Protein AF-A0AAQ2Q660-F1 (afdb_monomer)

Structure (mmCIF, N/CA/C/O backbone):
data_AF-A0AAQ2Q660-F1
#
_entry.id   AF-A0AAQ2Q660-F1
#
loop_
_atom_site.group_PDB
_atom_site.id
_atom_site.type_symbol
_atom_site.label_atom_id
_atom_site.label_alt_id
_atom_site.label_comp_id
_atom_site.label_asym_id
_atom_site.label_entity_id
_atom_site.label_seq_id
_atom_site.pdbx_PDB_ins_code
_atom_site.Cartn_x
_atom_site.Cartn_y
_atom_site.Cartn_z
_atom_site.occupancy
_atom_site.B_iso_or_equiv
_atom_site.auth_seq_id
_atom_site.auth_comp_id
_atom_site.auth_asym_id
_atom_site.auth_atom_id
_atom_site.pdbx_PDB_model_num
ATOM 1 N N . MET A 1 1 ? 0.325 -3.397 -19.266 1.00 51.47 1 MET A N 1
ATOM 2 C CA . MET A 1 1 ? 0.141 -1.961 -19.591 1.00 51.47 1 MET A CA 1
ATOM 3 C C . MET A 1 1 ? 1.542 -1.499 -19.970 1.00 51.47 1 MET A C 1
ATOM 5 O O . MET A 1 1 ? 2.409 -1.773 -19.169 1.00 51.47 1 MET A O 1
ATOM 9 N N . SER A 1 2 ? 1.829 -0.999 -21.180 1.00 55.62 2 SER A N 1
ATOM 10 C CA . SER A 1 2 ? 3.236 -0.691 -21.541 1.00 55.62 2 SER A CA 1
ATOM 11 C C . SER A 1 2 ? 3.691 0.578 -20.806 1.00 55.62 2 SER A C 1
ATOM 13 O O . SER A 1 2 ? 2.972 1.584 -20.834 1.00 55.62 2 SER A O 1
ATOM 15 N N . TYR A 1 3 ? 4.845 0.521 -20.131 1.00 63.44 3 TYR A N 1
ATOM 16 C CA . TYR A 1 3 ? 5.424 1.640 -19.376 1.00 63.44 3 TYR A CA 1
ATOM 17 C C . TYR A 1 3 ? 6.514 2.381 -20.167 1.00 63.44 3 TYR A C 1
ATOM 19 O O . TYR A 1 3 ? 7.286 3.142 -19.580 1.00 63.44 3 TYR A O 1
ATOM 27 N N . ASP A 1 4 ? 6.520 2.242 -21.503 1.00 58.75 4 ASP A N 1
ATOM 28 C CA . ASP A 1 4 ? 7.531 2.729 -22.469 1.00 58.75 4 ASP A CA 1
ATOM 29 C C . ASP A 1 4 ? 7.839 4.247 -22.420 1.00 58.75 4 ASP A C 1
ATOM 31 O O . ASP A 1 4 ? 8.671 4.760 -23.175 1.00 58.75 4 ASP A O 1
ATOM 35 N N . HIS A 1 5 ? 7.170 5.011 -21.555 1.00 65.19 5 HIS A N 1
ATOM 36 C CA . HIS A 1 5 ? 7.320 6.462 -21.423 1.00 65.19 5 HIS A CA 1
ATOM 37 C C . HIS A 1 5 ? 7.664 6.946 -20.013 1.00 65.19 5 HIS A C 1
ATOM 39 O O . HIS A 1 5 ? 7.885 8.143 -19.830 1.00 65.19 5 HIS A O 1
ATOM 45 N N . MET A 1 6 ? 7.717 6.066 -19.013 1.00 75.19 6 MET A N 1
ATOM 46 C CA . MET A 1 6 ? 8.043 6.483 -17.652 1.00 75.19 6 MET A CA 1
ATOM 47 C C . MET A 1 6 ? 9.552 6.579 -17.459 1.00 75.19 6 MET A C 1
ATOM 49 O O . MET A 1 6 ? 10.295 5.655 -17.775 1.00 75.19 6 MET A O 1
ATOM 53 N N . SER A 1 7 ? 10.028 7.695 -16.911 1.00 81.25 7 SER A N 1
ATOM 54 C CA . SER A 1 7 ? 11.428 7.835 -16.512 1.00 81.25 7 SER A CA 1
ATOM 55 C C . SER A 1 7 ? 11.690 7.161 -15.160 1.00 81.25 7 SER A C 1
ATOM 57 O O . SER A 1 7 ? 10.776 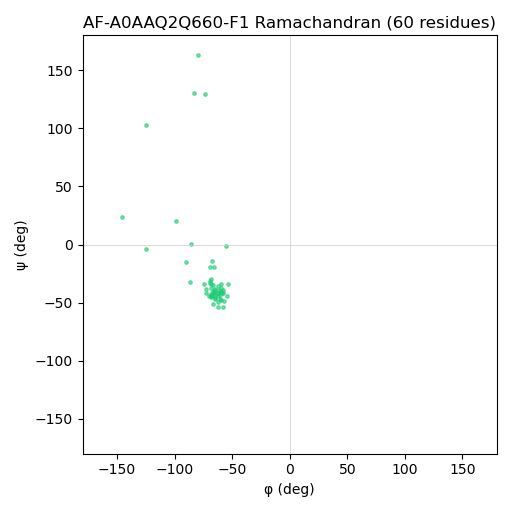6.923 -14.369 1.00 81.25 7 SER A O 1
ATOM 59 N N . LYS A 1 8 ? 12.967 6.904 -14.832 1.00 79.75 8 LYS A N 1
ATOM 60 C CA . LYS A 1 8 ? 13.370 6.391 -13.503 1.00 79.75 8 LYS A CA 1
ATOM 61 C C . LYS A 1 8 ? 12.850 7.265 -12.358 1.00 79.75 8 LYS A C 1
ATOM 63 O O . LYS A 1 8 ? 12.539 6.761 -11.283 1.00 79.75 8 LYS A O 1
ATOM 68 N N . HIS A 1 9 ? 12.772 8.575 -12.591 1.00 83.12 9 HIS A N 1
ATOM 69 C CA . HIS A 1 9 ? 12.237 9.531 -11.629 1.00 83.12 9 HIS A CA 1
ATOM 70 C C . HIS A 1 9 ? 10.725 9.353 -11.425 1.00 83.12 9 HIS A C 1
ATOM 72 O O . HIS A 1 9 ? 10.251 9.455 -10.293 1.00 83.12 9 HIS A O 1
ATOM 78 N N . ASP A 1 10 ? 9.978 9.047 -12.486 1.00 83.38 10 ASP A N 1
ATOM 79 C CA . ASP A 1 10 ? 8.530 8.824 -12.409 1.00 83.38 10 ASP A CA 1
ATOM 80 C C . ASP A 1 10 ? 8.218 7.544 -11.632 1.00 83.38 10 ASP A C 1
ATOM 82 O O . ASP A 1 10 ? 7.408 7.577 -10.707 1.00 83.38 10 ASP A O 1
ATOM 86 N N . ILE A 1 11 ? 8.945 6.452 -11.905 1.00 84.25 11 ILE A N 1
ATOM 87 C CA . ILE A 1 11 ? 8.827 5.201 -11.134 1.00 84.25 11 ILE A CA 1
ATOM 88 C C . ILE A 1 11 ? 9.156 5.440 -9.659 1.00 84.25 11 ILE A C 1
ATOM 90 O O . ILE A 1 11 ? 8.399 5.035 -8.780 1.00 84.25 11 ILE A O 1
ATOM 94 N N . ALA A 1 12 ? 10.266 6.125 -9.366 1.00 84.12 12 ALA A N 1
ATOM 95 C CA . ALA A 1 12 ? 10.657 6.416 -7.988 1.00 84.12 12 ALA A CA 1
ATOM 96 C C . ALA A 1 12 ? 9.621 7.289 -7.257 1.00 84.12 12 ALA A C 1
ATOM 98 O O . ALA A 1 12 ? 9.389 7.104 -6.060 1.00 84.12 12 ALA A O 1
ATOM 99 N N . SER A 1 13 ? 8.990 8.227 -7.967 1.00 87.00 13 SER A N 1
ATOM 100 C CA . SER A 1 13 ? 7.935 9.080 -7.411 1.00 87.00 13 SER A CA 1
ATOM 101 C C . SER A 1 13 ? 6.679 8.270 -7.091 1.00 87.00 13 SER A C 1
ATOM 103 O O . SER A 1 13 ? 6.158 8.384 -5.982 1.00 87.00 13 SER A O 1
ATOM 105 N N . LEU A 1 14 ? 6.259 7.386 -8.000 1.00 87.31 14 LEU A N 1
ATOM 106 C CA . LEU A 1 14 ? 5.137 6.467 -7.791 1.00 87.31 14 LEU A CA 1
ATOM 107 C C . LEU A 1 14 ? 5.391 5.490 -6.641 1.00 87.31 14 LEU A C 1
ATOM 109 O O . LEU A 1 14 ? 4.530 5.327 -5.780 1.00 87.31 14 LEU A O 1
ATOM 113 N N . ALA A 1 15 ? 6.583 4.896 -6.562 1.00 86.62 15 ALA A N 1
ATOM 114 C CA . ALA A 1 15 ? 6.953 4.009 -5.458 1.00 86.62 15 ALA A CA 1
ATOM 115 C C . ALA A 1 15 ? 6.896 4.735 -4.107 1.00 86.62 15 ALA A C 1
ATOM 117 O O . ALA A 1 15 ? 6.409 4.199 -3.110 1.00 86.62 15 ALA A O 1
ATOM 118 N N . ARG A 1 16 ? 7.349 5.992 -4.066 1.00 88.19 16 ARG A N 1
ATOM 119 C CA . ARG A 1 16 ? 7.301 6.811 -2.853 1.00 88.19 16 ARG A CA 1
ATOM 120 C C . ARG A 1 16 ? 5.875 7.160 -2.442 1.00 88.19 16 ARG A C 1
ATOM 122 O O . ARG A 1 16 ? 5.564 7.101 -1.252 1.00 88.19 16 ARG A O 1
ATOM 129 N N . GLU A 1 17 ? 5.032 7.538 -3.395 1.00 90.00 17 GLU A N 1
ATOM 130 C CA . GLU A 1 17 ? 3.620 7.830 -3.143 1.00 90.00 17 GLU A CA 1
ATOM 131 C C . GLU A 1 17 ? 2.882 6.588 -2.633 1.00 90.00 17 GLU A C 1
ATOM 133 O O . GLU A 1 17 ? 2.147 6.660 -1.648 1.00 90.00 17 GLU A O 1
ATOM 138 N N . ASN A 1 18 ? 3.161 5.428 -3.223 1.00 90.06 18 ASN A N 1
ATOM 139 C CA . ASN A 1 18 ? 2.605 4.152 -2.800 1.00 90.06 18 ASN A CA 1
ATOM 140 C C . ASN A 1 18 ? 2.923 3.828 -1.331 1.00 90.06 18 ASN A C 1
ATOM 142 O O . ASN A 1 18 ? 2.022 3.641 -0.509 1.00 90.06 18 ASN A O 1
ATOM 146 N N . LEU A 1 19 ? 4.211 3.869 -0.974 1.00 91.19 19 LEU A N 1
ATOM 147 C CA . LEU A 1 19 ? 4.668 3.641 0.398 1.00 91.19 19 LEU A CA 1
ATOM 148 C C . LEU A 1 19 ? 4.071 4.657 1.377 1.00 91.19 19 LEU A C 1
ATOM 150 O O . LEU A 1 19 ? 3.797 4.329 2.536 1.00 91.19 19 LEU A O 1
ATOM 154 N N . HIS A 1 20 ? 3.855 5.895 0.928 1.00 94.31 20 HIS A N 1
ATOM 155 C CA . HIS A 1 20 ? 3.210 6.920 1.738 1.00 94.31 20 HIS A CA 1
ATOM 156 C C . HIS A 1 20 ? 1.750 6.568 2.057 1.00 94.31 20 HIS A C 1
ATOM 158 O O . HIS A 1 20 ? 1.338 6.686 3.217 1.00 94.31 20 HIS A O 1
ATOM 164 N N . TRP A 1 21 ? 0.987 6.085 1.075 1.00 93.38 21 TRP A N 1
ATOM 165 C CA . TRP A 1 21 ? -0.397 5.648 1.274 1.00 93.38 21 TRP A CA 1
ATOM 166 C C . TRP A 1 21 ? -0.497 4.432 2.194 1.00 93.38 21 TRP A C 1
ATOM 168 O O . TRP A 1 21 ? -1.255 4.476 3.165 1.00 93.38 21 TRP A O 1
ATOM 178 N N . VAL A 1 22 ? 0.325 3.402 1.973 1.00 94.62 22 VAL A N 1
ATOM 179 C CA . VAL A 1 22 ? 0.387 2.210 2.841 1.00 94.62 22 VAL A CA 1
ATOM 180 C C . VAL A 1 22 ? 0.695 2.607 4.290 1.00 94.62 22 VAL A C 1
ATOM 182 O O . VAL A 1 22 ? -0.025 2.234 5.219 1.00 94.62 22 VAL A O 1
ATOM 185 N N . SER A 1 23 ? 1.714 3.445 4.501 1.00 95.50 23 SER A N 1
ATOM 186 C CA . SER A 1 23 ? 2.085 3.939 5.836 1.00 95.50 23 SER A CA 1
ATOM 187 C C . SER A 1 23 ? 0.964 4.745 6.506 1.00 95.50 23 SER A C 1
ATOM 189 O O . SER A 1 23 ? 0.714 4.612 7.712 1.00 95.50 23 SER A O 1
ATOM 191 N N . THR A 1 24 ? 0.246 5.556 5.728 1.00 95.44 24 THR A N 1
ATOM 192 C CA . THR A 1 24 ? -0.889 6.349 6.215 1.00 95.44 24 THR A CA 1
ATOM 193 C C . THR A 1 24 ? -2.034 5.45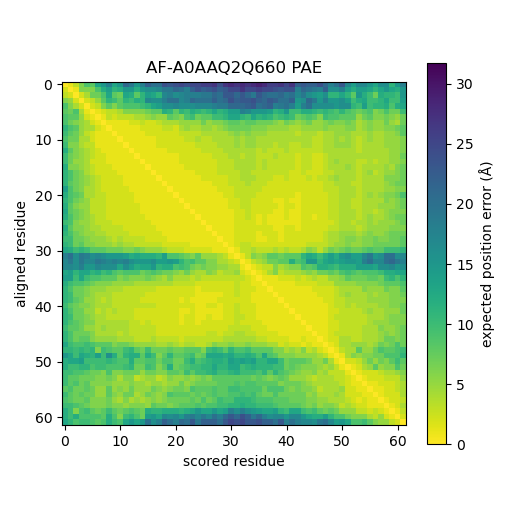2 6.675 1.00 95.44 24 THR A C 1
ATOM 195 O O . THR A 1 24 ? -2.544 5.645 7.780 1.00 95.44 24 THR A O 1
ATOM 198 N N . LEU A 1 25 ? -2.393 4.435 5.889 1.00 94.62 25 LEU A N 1
ATOM 199 C CA . LEU A 1 25 ? -3.445 3.473 6.230 1.00 94.62 25 LEU A CA 1
ATOM 200 C C . LEU A 1 25 ? -3.117 2.705 7.513 1.00 94.62 25 LEU A C 1
ATOM 202 O O . LEU A 1 25 ? -3.934 2.673 8.434 1.00 94.62 25 LEU A O 1
ATOM 206 N N . ILE A 1 26 ? -1.887 2.196 7.639 1.00 94.69 26 ILE A N 1
ATOM 207 C CA . ILE A 1 26 ? -1.415 1.519 8.859 1.00 94.69 26 ILE A CA 1
ATOM 208 C C . ILE A 1 26 ? -1.474 2.463 10.068 1.00 94.69 26 ILE A C 1
ATOM 210 O O . ILE A 1 26 ? -1.867 2.069 11.168 1.00 94.69 26 ILE A O 1
ATOM 214 N N . THR A 1 27 ? -1.091 3.728 9.887 1.00 95.56 27 THR A N 1
ATOM 215 C CA . THR A 1 27 ? -1.132 4.728 10.962 1.00 95.56 27 THR A CA 1
ATOM 216 C C . THR A 1 27 ? -2.564 5.022 11.405 1.00 95.56 27 THR A C 1
ATOM 218 O O . THR A 1 27 ? -2.821 5.135 12.605 1.00 95.56 27 THR A O 1
ATOM 221 N N . LEU A 1 28 ? -3.504 5.131 10.464 1.00 94.50 28 LEU A N 1
ATOM 222 C CA . LEU A 1 28 ? -4.922 5.334 10.763 1.00 94.50 28 LEU A CA 1
ATOM 223 C C . LEU A 1 28 ? -5.531 4.111 11.454 1.00 94.50 28 LEU A C 1
ATOM 225 O O . LEU A 1 28 ? -6.228 4.286 12.452 1.00 94.50 28 LEU A O 1
ATOM 229 N N . ALA A 1 29 ? -5.192 2.899 11.007 1.00 94.38 29 ALA A N 1
ATOM 230 C CA . ALA A 1 29 ? -5.623 1.650 11.631 1.00 94.38 29 ALA A CA 1
ATOM 231 C C . ALA A 1 29 ? -5.185 1.563 13.101 1.00 94.38 29 ALA A C 1
ATOM 233 O O . ALA A 1 29 ? -5.970 1.195 13.971 1.00 94.38 29 ALA A O 1
ATOM 234 N N . LYS A 1 30 ? -3.946 1.978 13.402 1.00 91.69 30 LYS A N 1
ATOM 235 C C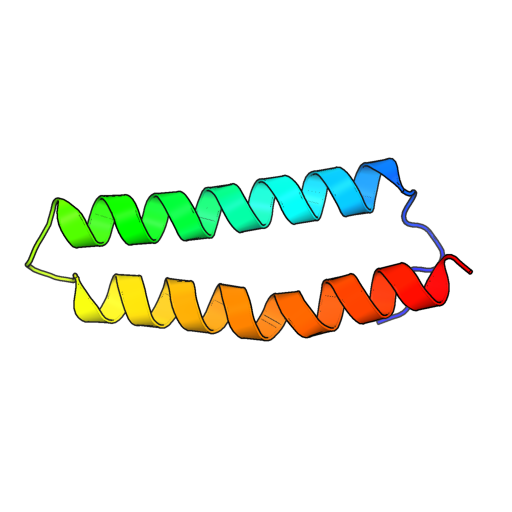A . LYS A 1 30 ? -3.416 2.019 14.777 1.00 91.69 30 LYS A CA 1
ATOM 236 C C . LYS A 1 30 ? -4.088 3.072 15.659 1.00 91.69 30 LYS A C 1
ATOM 238 O O . LYS A 1 30 ? -4.129 2.904 16.874 1.00 91.69 30 LYS A O 1
ATOM 243 N N . LYS A 1 31 ? -4.560 4.176 15.074 1.00 92.50 31 LYS A N 1
ATOM 244 C CA . LYS A 1 31 ? -5.183 5.287 15.812 1.00 92.50 31 LYS A CA 1
ATOM 245 C C . LYS A 1 31 ? -6.681 5.088 16.038 1.00 92.50 31 LYS A C 1
ATOM 247 O O . LYS A 1 31 ? -7.185 5.542 17.059 1.00 92.50 31 LYS A O 1
ATOM 252 N N . ASN A 1 32 ? -7.376 4.424 15.115 1.00 81.06 32 ASN A N 1
ATOM 253 C CA . ASN A 1 32 ? -8.824 4.236 15.145 1.00 81.06 32 ASN A CA 1
ATOM 254 C C . ASN A 1 32 ? -9.183 2.747 15.059 1.00 81.06 32 ASN A C 1
ATOM 256 O O . ASN A 1 32 ? -9.200 2.165 13.978 1.00 81.06 32 ASN A O 1
ATOM 260 N N . GLY A 1 33 ? -9.552 2.150 16.196 1.00 77.31 33 GLY A N 1
ATOM 261 C CA . GLY A 1 33 ? -9.920 0.729 16.263 1.00 77.31 33 GLY A CA 1
ATOM 262 C C . GLY A 1 33 ? -11.198 0.358 15.500 1.00 77.31 33 GLY A C 1
ATOM 263 O O . GLY A 1 33 ? -11.377 -0.801 15.156 1.00 77.31 33 GLY A O 1
ATOM 264 N N . ALA A 1 34 ? -12.072 1.322 15.186 1.00 78.38 34 ALA A N 1
ATOM 265 C CA . ALA A 1 34 ? -13.368 1.049 14.555 1.00 78.38 34 ALA A CA 1
ATOM 266 C C . ALA A 1 34 ? -13.279 0.513 13.111 1.00 78.38 34 ALA A C 1
ATOM 268 O O . ALA A 1 34 ? -14.269 -0.007 12.613 1.00 78.38 34 ALA A O 1
ATOM 269 N N . TYR A 1 35 ? -12.119 0.614 12.454 1.00 86.69 35 TYR A N 1
ATOM 270 C CA . TYR A 1 35 ? -11.920 0.153 11.072 1.00 86.69 35 TYR A CA 1
ATOM 271 C C . TYR A 1 35 ? -10.507 -0.398 10.842 1.00 86.69 35 TYR A C 1
ATOM 273 O O . TYR A 1 35 ? -10.006 -0.360 9.719 1.00 86.69 35 TYR A O 1
ATOM 281 N N . SER A 1 36 ? -9.820 -0.845 11.901 1.00 92.00 36 SER A N 1
ATOM 282 C CA . SER A 1 36 ? -8.400 -1.196 11.791 1.00 92.00 36 SER A CA 1
ATOM 283 C C . SER A 1 36 ? -8.163 -2.348 10.825 1.00 92.00 36 SER A C 1
ATOM 285 O O . SER A 1 36 ? -7.234 -2.266 10.036 1.00 92.00 36 SER A O 1
ATOM 287 N N . GLU A 1 37 ? -9.008 -3.381 10.858 1.00 93.44 37 GLU A N 1
ATOM 288 C CA . GLU A 1 37 ? -8.887 -4.547 9.974 1.00 93.44 37 GLU A CA 1
ATOM 289 C C . GLU A 1 37 ? -9.047 -4.136 8.511 1.00 93.44 37 GLU A C 1
ATOM 291 O O . GLU A 1 37 ? -8.115 -4.295 7.739 1.00 93.44 37 GLU A O 1
ATOM 296 N N . THR A 1 38 ? -10.133 -3.444 8.155 1.00 94.75 38 THR A N 1
ATOM 297 C CA . THR A 1 38 ? -10.349 -2.977 6.775 1.00 94.75 38 THR A CA 1
ATOM 298 C C . THR A 1 38 ? -9.226 -2.067 6.267 1.00 94.75 38 THR A C 1
ATOM 300 O O . THR A 1 38 ? -8.836 -2.149 5.107 1.00 94.75 38 THR A O 1
ATOM 303 N N . LEU A 1 39 ? -8.686 -1.184 7.112 1.00 94.44 39 LEU A N 1
ATOM 304 C CA . LEU A 1 39 ? -7.568 -0.317 6.726 1.00 94.44 39 LEU A CA 1
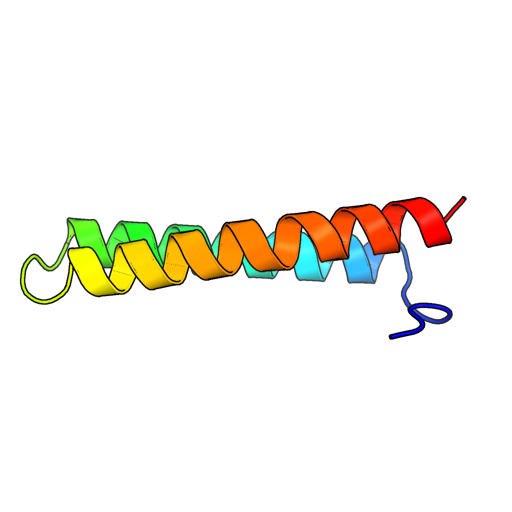ATOM 305 C C . LEU A 1 39 ? -6.267 -1.102 6.510 1.00 94.44 39 LEU A C 1
ATOM 307 O O . LEU A 1 39 ? -5.471 -0.716 5.653 1.00 94.44 39 LEU A O 1
ATOM 311 N N . LEU A 1 40 ? -6.048 -2.176 7.272 1.00 94.94 40 LEU A N 1
ATOM 312 C CA . LEU A 1 40 ? -4.915 -3.079 7.082 1.00 94.94 40 LEU A CA 1
ATOM 313 C C . LEU A 1 40 ? -5.095 -3.938 5.829 1.00 94.94 40 LEU A C 1
ATOM 315 O O . LEU A 1 40 ? -4.152 -4.019 5.052 1.00 94.94 40 LEU A O 1
ATOM 319 N N . ASP A 1 41 ? -6.298 -4.455 5.572 1.00 94.81 41 ASP A N 1
ATOM 320 C CA . ASP A 1 41 ? -6.613 -5.226 4.362 1.00 94.81 41 ASP A CA 1
ATOM 321 C C . ASP A 1 41 ? -6.360 -4.395 3.094 1.00 94.81 41 ASP A C 1
ATOM 323 O O . ASP A 1 41 ? -5.782 -4.873 2.119 1.00 94.81 41 ASP A O 1
ATOM 327 N N . ILE A 1 42 ? -6.740 -3.110 3.105 1.00 93.56 42 ILE A N 1
ATOM 328 C CA . ILE A 1 42 ? -6.456 -2.194 1.989 1.00 93.56 42 ILE A CA 1
ATOM 329 C C . ILE A 1 42 ? -4.947 -1.959 1.853 1.00 93.56 42 ILE A C 1
ATOM 331 O O . ILE A 1 42 ? -4.430 -1.924 0.737 1.00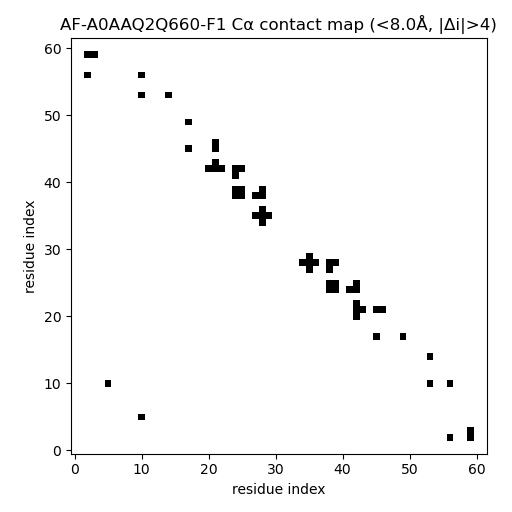 93.56 42 ILE A O 1
ATOM 335 N N . ALA A 1 43 ? -4.228 -1.781 2.965 1.00 93.31 43 ALA A N 1
ATOM 336 C CA . ALA A 1 43 ? -2.782 -1.573 2.940 1.00 93.31 43 ALA A CA 1
ATOM 337 C C . ALA A 1 43 ? -2.029 -2.804 2.404 1.00 93.31 43 ALA A C 1
ATOM 339 O O . ALA A 1 43 ? -1.065 -2.649 1.653 1.00 93.31 43 ALA A O 1
ATOM 340 N N . GLU A 1 44 ? -2.482 -4.006 2.761 1.00 92.75 44 GLU A N 1
ATOM 341 C CA . GLU A 1 44 ? -1.958 -5.281 2.270 1.00 92.75 44 GLU A CA 1
ATOM 342 C C . GLU A 1 44 ? -2.237 -5.443 0.775 1.00 92.75 44 GLU A C 1
ATOM 344 O O . GLU A 1 44 ? -1.297 -5.588 -0.003 1.00 92.75 44 GLU A O 1
ATOM 349 N N . TYR A 1 45 ? -3.488 -5.254 0.344 1.00 90.69 45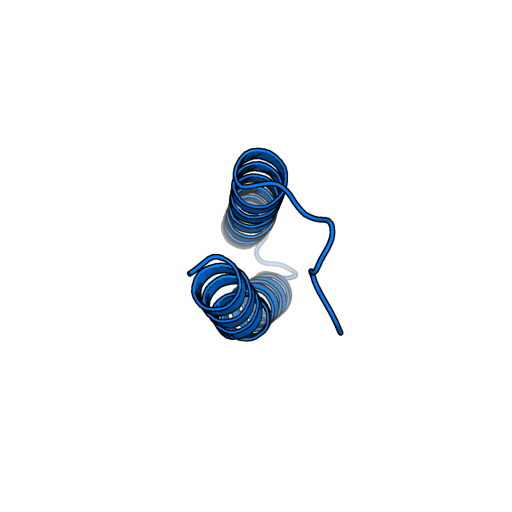 TYR A N 1
ATOM 350 C CA . TYR A 1 45 ? -3.857 -5.297 -1.073 1.00 90.69 45 TYR A CA 1
ATOM 351 C C . TYR A 1 45 ? -3.027 -4.331 -1.931 1.00 90.69 45 TYR A C 1
ATOM 353 O O . TYR A 1 45 ? -2.549 -4.696 -3.008 1.00 90.69 45 TYR A O 1
ATOM 361 N N . LEU A 1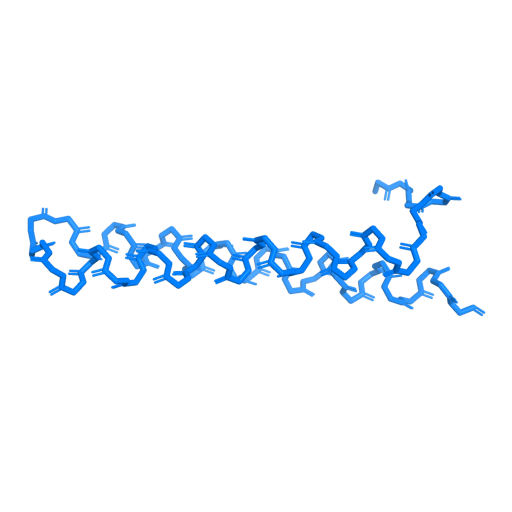 46 ? -2.829 -3.094 -1.459 1.00 88.31 46 LEU A N 1
ATOM 362 C CA . LEU A 1 46 ? -2.007 -2.105 -2.159 1.00 88.31 46 LEU A CA 1
ATOM 363 C C . LEU A 1 46 ? -0.530 -2.507 -2.201 1.00 88.31 46 LEU A C 1
ATOM 365 O O . LEU A 1 46 ? 0.133 -2.203 -3.189 1.00 88.31 46 LEU A O 1
ATOM 369 N N . SER A 1 47 ? -0.017 -3.163 -1.162 1.00 87.38 47 SER A N 1
ATOM 370 C CA . SER A 1 47 ? 1.376 -3.617 -1.130 1.00 87.38 47 SER A CA 1
ATOM 371 C C . SER A 1 47 ? 1.599 -4.772 -2.106 1.00 87.38 47 SER A C 1
ATOM 373 O O . SER A 1 47 ? 2.552 -4.733 -2.882 1.00 87.38 47 SER A O 1
ATOM 375 N N . ASP A 1 48 ? 0.688 -5.745 -2.128 1.00 85.06 48 ASP A N 1
ATOM 376 C CA . ASP A 1 48 ? 0.781 -6.925 -2.993 1.00 85.06 48 ASP A CA 1
ATOM 377 C C . ASP A 1 48 ? 0.600 -6.574 -4.471 1.00 85.06 48 ASP A C 1
ATOM 379 O O . ASP A 1 48 ? 1.387 -7.006 -5.312 1.00 85.06 48 ASP A O 1
ATOM 383 N N . THR A 1 49 ? -0.397 -5.742 -4.790 1.00 79.38 49 THR A N 1
ATOM 384 C CA . THR A 1 49 ? -0.697 -5.358 -6.181 1.00 79.38 49 THR A CA 1
ATOM 385 C C . THR A 1 49 ? 0.446 -4.559 -6.802 1.00 79.38 49 THR A C 1
ATOM 387 O O . THR A 1 49 ? 0.789 -4.753 -7.961 1.00 79.38 49 THR A O 1
ATOM 390 N N . HIS A 1 50 ? 1.071 -3.663 -6.038 1.00 71.38 50 HIS A N 1
ATOM 391 C CA . HIS A 1 50 ? 2.097 -2.784 -6.593 1.00 71.38 50 HIS A CA 1
ATOM 392 C C . HIS A 1 50 ? 3.510 -3.367 -6.521 1.00 71.38 50 HIS A C 1
ATOM 394 O O . HIS A 1 50 ? 4.399 -2.873 -7.213 1.00 71.38 50 HIS A O 1
ATOM 400 N N . TYR A 1 51 ? 3.736 -4.423 -5.731 1.00 68.62 51 TYR A N 1
ATOM 401 C CA . TYR A 1 51 ? 5.007 -5.144 -5.744 1.00 68.62 51 TYR A CA 1
ATOM 402 C C . TYR A 1 51 ? 5.298 -5.742 -7.128 1.00 68.62 51 TYR A C 1
ATOM 4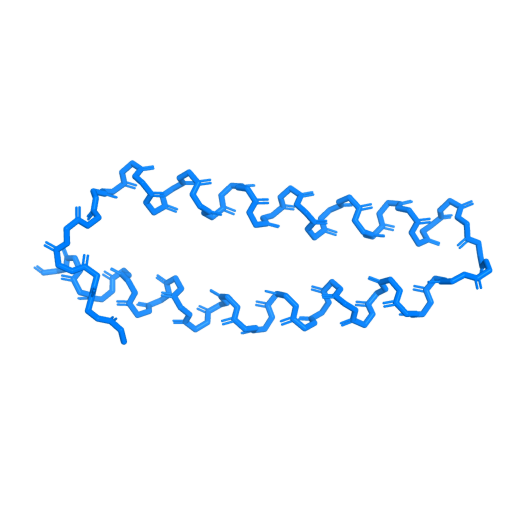04 O O . TYR A 1 51 ? 6.411 -5.588 -7.627 1.00 68.62 51 TYR A O 1
ATOM 412 N N . SER A 1 52 ? 4.299 -6.351 -7.781 1.00 70.19 52 SER A N 1
ATOM 413 C CA . SER A 1 52 ? 4.447 -6.872 -9.147 1.00 70.19 52 SER A CA 1
ATOM 414 C C . SER A 1 52 ? 4.655 -5.768 -10.181 1.00 70.19 52 SER A C 1
ATOM 416 O O . SER A 1 52 ? 5.508 -5.910 -11.053 1.00 70.19 52 SER A O 1
ATOM 418 N N . ASP A 1 53 ? 3.936 -4.651 -10.052 1.00 76.19 53 ASP A N 1
ATOM 419 C CA . ASP A 1 53 ? 3.974 -3.565 -11.036 1.00 76.19 53 ASP A CA 1
ATOM 420 C C . ASP A 1 53 ? 5.328 -2.843 -11.036 1.00 76.19 53 ASP A C 1
ATOM 422 O O . ASP A 1 53 ? 5.886 -2.562 -12.095 1.00 76.19 53 ASP A O 1
ATOM 426 N N . PHE A 1 54 ? 5.908 -2.568 -9.860 1.00 78.12 54 PHE A N 1
ATOM 427 C CA . PHE A 1 54 ? 7.228 -1.934 -9.792 1.00 78.12 54 PHE A CA 1
ATOM 428 C C . PHE A 1 54 ? 8.355 -2.856 -10.267 1.00 78.12 54 PHE A C 1
ATOM 430 O O . PHE A 1 54 ? 9.337 -2.361 -10.825 1.00 78.12 54 PHE A O 1
ATOM 437 N N . ASP A 1 55 ? 8.226 -4.171 -10.074 1.00 76.62 55 ASP A N 1
ATOM 438 C CA . ASP A 1 55 ? 9.204 -5.145 -10.566 1.00 76.62 55 ASP A CA 1
ATOM 439 C C . ASP A 1 55 ? 9.110 -5.299 -12.098 1.00 76.62 55 ASP A C 1
ATOM 441 O O . ASP A 1 55 ? 10.133 -5.348 -12.785 1.00 76.62 55 ASP A O 1
ATOM 445 N N . GLU A 1 56 ? 7.899 -5.270 -12.666 1.00 77.50 56 GLU A N 1
ATOM 446 C CA . GLU A 1 56 ? 7.672 -5.220 -14.120 1.00 77.50 56 GLU A CA 1
ATOM 447 C C . GLU A 1 56 ? 8.257 -3.935 -14.729 1.00 77.50 56 GLU A C 1
ATOM 449 O O . GLU A 1 56 ? 9.088 -4.009 -15.637 1.00 77.50 56 GLU A O 1
ATOM 454 N N . MET A 1 57 ? 7.952 -2.764 -14.153 1.00 77.19 57 MET A N 1
ATOM 455 C CA . MET A 1 57 ? 8.519 -1.480 -14.591 1.00 77.19 57 MET A CA 1
ATOM 456 C C . MET A 1 57 ? 10.057 -1.447 -14.497 1.00 77.19 57 MET A C 1
ATOM 458 O O . MET A 1 57 ? 10.726 -0.865 -15.353 1.00 77.19 57 MET A O 1
ATOM 462 N N . ALA A 1 58 ? 10.649 -2.059 -13.465 1.00 74.06 58 ALA A N 1
ATOM 463 C CA . ALA A 1 58 ? 12.103 -2.141 -13.317 1.00 74.06 58 ALA A CA 1
ATOM 464 C C . ALA A 1 58 ? 12.753 -3.057 -14.369 1.00 74.06 58 ALA A C 1
ATOM 466 O O . ALA A 1 58 ? 13.881 -2.794 -14.798 1.00 74.06 58 ALA A O 1
ATOM 467 N N . ASN A 1 59 ? 12.056 -4.115 -14.790 1.00 75.12 59 ASN A N 1
ATOM 468 C CA . ASN A 1 59 ? 12.520 -5.028 -15.833 1.00 75.12 59 ASN A CA 1
ATOM 469 C C . ASN A 1 59 ? 12.414 -4.422 -17.241 1.00 75.12 59 ASN A C 1
ATOM 471 O O . ASN A 1 59 ? 13.310 -4.666 -18.046 1.00 75.12 59 ASN A O 1
ATOM 475 N N . GLU A 1 60 ? 11.401 -3.597 -17.520 1.00 72.25 60 GLU A N 1
ATOM 476 C CA . GLU A 1 60 ? 11.268 -2.859 -18.793 1.00 72.25 60 GLU A CA 1
ATOM 477 C C . GLU A 1 60 ? 12.327 -1.752 -18.972 1.00 72.25 60 GLU A C 1
ATOM 479 O O . GLU A 1 60 ? 12.610 -1.330 -20.089 1.00 72.25 60 GLU A O 1
ATOM 484 N N . MET A 1 61 ? 12.960 -1.293 -17.886 1.00 65.25 61 MET A N 1
ATOM 485 C CA . MET A 1 61 ? 14.023 -0.276 -17.923 1.00 65.25 61 MET A CA 1
ATOM 486 C C . MET A 1 61 ? 15.444 -0.808 -18.182 1.00 65.25 61 MET A C 1
ATOM 488 O O . MET A 1 61 ? 16.396 -0.014 -18.150 1.00 65.25 61 MET A O 1
ATOM 492 N N . LYS A 1 62 ? 15.614 -2.121 -18.368 1.00 57.16 62 LYS A N 1
ATOM 493 C CA . LYS A 1 62 ? 16.896 -2.741 -18.747 1.00 57.16 62 LYS A CA 1
ATOM 494 C C . LYS A 1 62 ? 17.142 -2.656 -20.246 1.00 57.16 62 LYS A C 1
ATOM 496 O O . LYS A 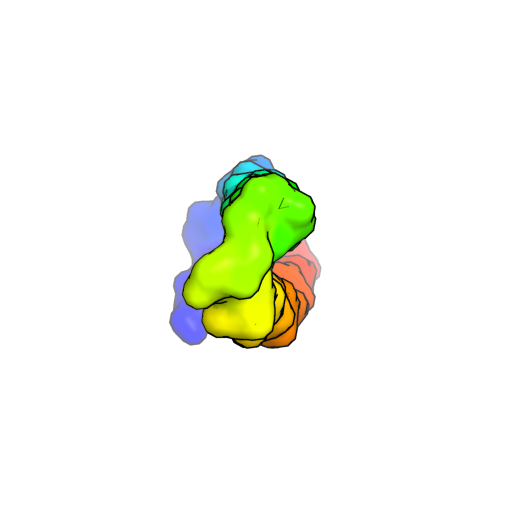1 62 ? 18.310 -2.370 -20.593 1.00 57.16 62 LYS A O 1
#

Nearest PDB structures (foldseek):
  4v9k-assembly2_D2  TM=6.488E-01  e=7.286E+00  Thermus thermophilus HB27

Sequence (62 aa):
MSYDHMSKHDIASLARENLHWVSTLITLAKKNGAYSETLLDIAEYLSDTHYSDFDEMANEMK

Radius of gyration: 14.07 Å; Cα contacts (8 Å, |Δi|>4): 30; chains: 1; bounding box: 30×16×39 Å

Foldseek 3Di:
DDPVPDDPVNLVVVVVVLVVQLVVLCVVLVVDVPCNVVSNVVSVVSVVVVVVVSVVVVVSVD

Secondary structure (DSSP, 8-state):
---TT--HHHHHHHHHHHHHHHHHHHHHHHH-GGGHHHHHHHHHHHHHHHHHHHHHHHHHT-

pLDDT: mean 83.15, std 11.4, range [51.47, 95.56]

Organism: Moraxella bovis (NCBI:txid476)

Solvent-accessible surface area (backbone atoms only — not comparable to full-atom values): 3555 Å² total; per-residue (Å²): 132,90,64,91,80,67,50,75,65,53,52,53,49,51,55,51,52,49,53,48,53,36,52,50,29,48,52,49,22,75,74,39,77,94,48,22,66,63,30,41,54,52,28,48,52,55,50,60,61,46,52,57,50,56,52,50,57,57,60,75,71,110

Mean predicted aligned error: 6.09 Å